Protein AF-A0A8S3FPM4-F1 (afdb_monomer_lite)

Structure (mmCIF, N/CA/C/O backbone):
data_AF-A0A8S3FPM4-F1
#
_entry.id   AF-A0A8S3FPM4-F1
#
loop_
_atom_site.group_PDB
_atom_site.id
_atom_site.type_symbol
_atom_site.label_atom_id
_atom_site.label_alt_id
_atom_site.label_comp_id
_atom_site.label_asym_id
_atom_site.label_entity_id
_atom_site.label_seq_id
_atom_site.pdbx_PDB_ins_code
_atom_site.Cartn_x
_atom_site.Cartn_y
_atom_site.Cartn_z
_atom_site.occupancy
_atom_site.B_iso_or_equiv
_atom_site.auth_seq_id
_atom_site.auth_comp_id
_atom_site.auth_asym_id
_atom_site.auth_atom_id
_atom_site.pdbx_PDB_model_num
ATOM 1 N N . LYS A 1 1 ? -61.025 -8.412 42.778 1.00 57.66 1 LYS A N 1
ATOM 2 C CA . LYS A 1 1 ? -61.168 -9.553 41.830 1.00 57.66 1 LYS A CA 1
ATOM 3 C C . LYS A 1 1 ? -60.176 -9.461 40.663 1.00 57.66 1 LYS A C 1
ATOM 5 O O . LYS A 1 1 ? -59.539 -10.454 40.343 1.00 57.66 1 LYS A O 1
ATOM 10 N N . GLU A 1 2 ? -59.966 -8.279 40.083 1.00 68.62 2 GLU A N 1
ATOM 11 C CA . GLU A 1 2 ? -59.077 -8.077 38.925 1.00 68.62 2 GLU A CA 1
ATOM 12 C C . GLU A 1 2 ? -57.577 -8.301 39.213 1.00 68.62 2 GLU A C 1
ATOM 14 O O . GLU A 1 2 ? -56.866 -8.918 38.422 1.00 68.62 2 GLU A O 1
ATOM 19 N N . SER A 1 3 ? -57.104 -7.902 40.397 1.00 67.44 3 SER A N 1
ATOM 20 C CA . SER A 1 3 ? -55.703 -8.055 40.825 1.00 67.44 3 SER A CA 1
ATOM 21 C C . SER A 1 3 ? -55.280 -9.519 40.998 1.00 67.44 3 SER A C 1
ATOM 23 O O . SER A 1 3 ? -54.134 -9.872 40.741 1.00 67.44 3 SER A O 1
ATOM 25 N N . VAL A 1 4 ? -56.211 -10.385 41.408 1.00 77.31 4 VAL A N 1
ATOM 26 C CA . VAL A 1 4 ? -55.983 -11.836 41.524 1.00 77.31 4 VAL A CA 1
ATOM 27 C C . VAL A 1 4 ? -55.869 -12.458 40.134 1.00 77.31 4 VAL A C 1
ATOM 29 O O . VAL A 1 4 ? -54.948 -13.225 39.879 1.00 77.31 4 VAL A O 1
ATOM 32 N N . ARG A 1 5 ? -56.738 -12.040 39.206 1.00 80.50 5 ARG A N 1
ATOM 33 C CA . ARG A 1 5 ? -56.730 -12.496 37.811 1.00 80.50 5 ARG A CA 1
ATOM 34 C C . ARG A 1 5 ? -55.429 -12.135 37.089 1.00 80.50 5 ARG A C 1
ATOM 36 O O . ARG A 1 5 ? -54.877 -12.968 36.383 1.00 80.50 5 ARG A O 1
ATOM 43 N N . ARG A 1 6 ? -54.901 -10.923 37.312 1.00 76.06 6 ARG A N 1
ATOM 44 C CA . ARG A 1 6 ? -53.590 -10.512 36.772 1.00 76.06 6 ARG A CA 1
ATOM 45 C C . ARG A 1 6 ? -52.441 -11.353 37.318 1.00 76.06 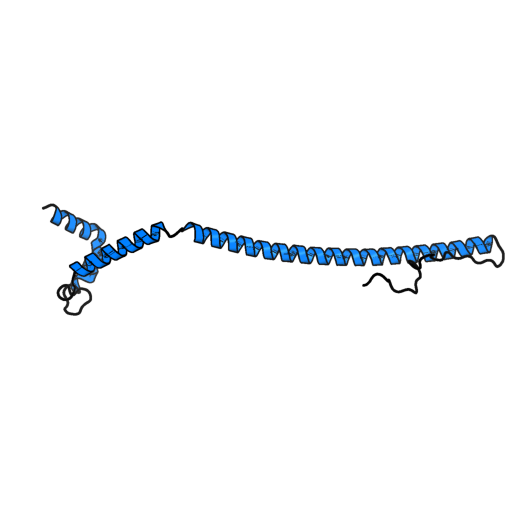6 ARG A C 1
ATOM 47 O O . ARG A 1 6 ? -51.576 -11.743 36.545 1.00 76.06 6 ARG A O 1
ATOM 54 N N . ARG A 1 7 ? -52.429 -11.641 38.623 1.00 78.00 7 ARG A N 1
ATOM 55 C CA . ARG A 1 7 ? -51.393 -12.496 39.225 1.00 78.00 7 ARG A CA 1
ATOM 56 C C . ARG A 1 7 ? -51.435 -13.913 38.656 1.00 78.00 7 ARG A C 1
ATOM 58 O O . ARG A 1 7 ? -50.390 -14.422 38.271 1.00 78.00 7 ARG A O 1
ATOM 65 N N . GLN A 1 8 ? -52.630 -14.486 38.515 1.00 77.12 8 GLN A N 1
ATOM 66 C CA . GLN A 1 8 ? -52.810 -15.813 37.926 1.00 77.12 8 GLN A CA 1
ATOM 67 C C . GLN A 1 8 ? -52.289 -15.877 36.483 1.00 77.12 8 GLN A C 1
ATOM 69 O O . GLN A 1 8 ? -51.552 -16.790 36.136 1.00 77.12 8 GLN A O 1
ATOM 74 N N . LEU A 1 9 ? -52.584 -14.855 35.674 1.00 80.25 9 LEU A N 1
ATOM 75 C CA . LEU A 1 9 ? -52.132 -14.778 34.283 1.00 80.25 9 LEU A CA 1
ATOM 76 C C . LEU A 1 9 ? -50.599 -14.698 34.151 1.00 80.25 9 LEU A C 1
ATOM 78 O O . LEU A 1 9 ? -50.023 -15.242 33.211 1.00 80.25 9 LEU A O 1
ATOM 82 N N . ILE A 1 10 ? -49.929 -13.999 35.072 1.00 76.31 10 ILE A N 1
ATOM 83 C CA . ILE A 1 10 ? -48.461 -13.885 35.077 1.00 76.31 10 ILE A CA 1
ATOM 84 C C . ILE A 1 10 ? -47.826 -15.237 35.414 1.00 76.31 10 ILE A C 1
ATOM 86 O O . ILE A 1 10 ? -46.853 -15.628 34.769 1.00 76.31 10 ILE A O 1
ATOM 90 N N . ILE A 1 11 ? -48.399 -15.956 36.381 1.00 79.00 11 ILE A N 1
ATOM 91 C CA . ILE A 1 11 ? -47.952 -17.299 36.760 1.00 79.00 11 ILE A CA 1
ATOM 92 C C . ILE A 1 11 ? -48.195 -18.283 35.606 1.00 79.00 11 ILE A C 1
ATOM 94 O O . ILE A 1 11 ? -47.298 -19.039 35.264 1.00 79.00 11 ILE A O 1
ATOM 98 N N . GLU A 1 12 ? -49.334 -18.226 34.916 1.00 76.81 12 GLU A N 1
ATOM 99 C CA . GLU A 1 12 ? -49.579 -19.086 33.746 1.00 76.81 12 GLU A CA 1
ATOM 100 C C . GLU A 1 12 ? -48.619 -18.808 32.579 1.00 76.81 12 GLU A C 1
ATOM 102 O O . GLU A 1 12 ? -48.167 -19.737 31.914 1.00 76.81 12 GLU A O 1
ATOM 107 N N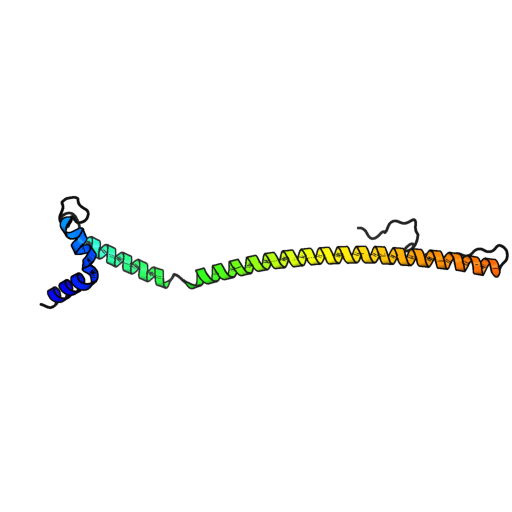 . LYS A 1 13 ? -48.273 -17.539 32.319 1.00 77.44 13 LYS A N 1
ATOM 108 C CA . LYS A 1 13 ? -47.390 -17.179 31.194 1.00 77.44 13 LYS A CA 1
ATOM 109 C C . LYS A 1 13 ? -45.903 -17.380 31.469 1.00 77.44 13 LYS A C 1
ATOM 111 O O . LYS A 1 13 ? -45.156 -17.703 30.548 1.00 77.44 13 LYS A O 1
ATOM 116 N N . HIS A 1 14 ? -45.457 -17.135 32.698 1.00 72.50 14 HIS A N 1
ATOM 117 C CA . HIS A 1 14 ? -44.033 -17.081 33.040 1.00 72.50 14 HIS A CA 1
ATOM 118 C C . HIS A 1 14 ? -43.657 -17.973 34.226 1.00 72.50 14 HIS A C 1
ATOM 120 O O . HIS A 1 14 ? -42.504 -17.959 34.631 1.00 72.50 14 HIS A O 1
ATOM 126 N N . GLY A 1 15 ? -44.581 -18.755 34.784 1.00 74.38 15 GLY A N 1
ATOM 127 C CA . GLY A 1 15 ? -44.389 -19.472 36.046 1.00 74.38 15 GLY A CA 1
ATOM 128 C C . GLY A 1 15 ? -43.682 -20.820 35.966 1.00 74.38 15 GLY A C 1
ATOM 129 O O . GLY A 1 15 ? -43.603 -21.483 36.989 1.00 74.38 15 GLY A O 1
ATOM 130 N N . ARG A 1 16 ? -43.133 -21.237 34.815 1.00 79.88 16 ARG A N 1
ATOM 131 C CA . ARG A 1 16 ? -42.363 -22.499 34.746 1.00 79.88 16 ARG A CA 1
ATOM 132 C C . ARG A 1 16 ? -41.218 -22.542 35.763 1.00 79.88 16 ARG A C 1
ATOM 134 O O . ARG A 1 16 ? -41.122 -23.497 36.517 1.00 79.88 16 ARG A O 1
ATOM 141 N N . TRP A 1 17 ? -40.435 -21.468 35.853 1.00 83.19 17 TRP A N 1
ATOM 142 C CA . TRP A 1 17 ? -39.362 -21.356 36.849 1.00 83.19 17 TRP A CA 1
ATOM 143 C C . TRP A 1 17 ? -39.899 -21.258 38.285 1.00 83.19 17 TRP A C 1
ATOM 145 O O . TRP A 1 17 ? -39.219 -21.645 39.227 1.00 83.19 17 TRP A O 1
ATOM 155 N N . ILE A 1 18 ? -41.124 -20.742 38.460 1.00 79.50 18 ILE A N 1
ATOM 156 C CA . ILE A 1 18 ? -41.759 -20.648 39.776 1.00 79.50 18 ILE A CA 1
ATOM 157 C C . ILE A 1 18 ? -42.030 -22.054 40.292 1.00 79.50 18 ILE A C 1
ATOM 159 O O . ILE A 1 18 ? -41.737 -22.305 41.447 1.00 79.50 18 ILE A O 1
ATOM 163 N N . GLU A 1 19 ? -42.533 -22.966 39.457 1.00 78.69 19 GLU A N 1
ATOM 164 C CA . GLU A 1 19 ? -42.776 -24.357 39.863 1.00 78.69 19 GLU A CA 1
ATOM 165 C C . GLU A 1 19 ? -41.465 -25.108 40.158 1.00 78.69 19 GLU A C 1
ATOM 167 O O . GLU A 1 19 ? -41.406 -25.881 41.105 1.00 78.69 19 GLU A O 1
ATOM 172 N N . GLU A 1 20 ? -40.398 -24.829 39.401 1.00 82.06 20 GLU A N 1
ATOM 173 C CA . GLU A 1 20 ? -39.067 -25.431 39.591 1.00 82.06 20 GLU A CA 1
ATOM 174 C C . GLU A 1 20 ? -38.351 -24.954 40.868 1.00 82.06 20 GLU A C 1
ATOM 176 O O . GLU A 1 20 ? -37.524 -25.677 41.425 1.00 82.06 20 GLU A O 1
ATOM 181 N N . GLU A 1 21 ? -38.638 -23.737 41.338 1.00 81.38 21 GLU A N 1
ATOM 182 C CA . GLU A 1 21 ? -37.916 -23.114 42.456 1.00 81.38 21 GLU A CA 1
ATOM 183 C C . GLU A 1 21 ? -38.777 -22.829 43.689 1.00 81.38 21 GLU A C 1
ATOM 185 O O . GLU A 1 21 ? -38.253 -22.371 44.707 1.00 81.38 21 GLU A O 1
ATOM 190 N N . LYS A 1 22 ? -40.078 -23.137 43.634 1.00 79.81 22 LYS A N 1
ATOM 191 C CA . LYS A 1 22 ? -41.049 -22.903 44.713 1.00 79.81 22 LYS A CA 1
ATOM 192 C C . LYS A 1 22 ? -40.600 -23.471 46.052 1.00 79.81 22 LYS A C 1
ATOM 194 O O . LYS A 1 22 ? -40.829 -22.849 47.086 1.00 79.81 22 LYS A O 1
ATOM 199 N N . ASP A 1 23 ? -39.934 -24.620 46.027 1.00 81.19 23 ASP A N 1
ATOM 200 C CA . ASP A 1 23 ? -39.453 -25.313 47.223 1.00 81.19 23 ASP A CA 1
ATOM 201 C C . ASP A 1 23 ? -38.374 -24.518 47.982 1.00 81.19 23 ASP A C 1
ATOM 203 O O . ASP A 1 23 ? -38.124 -24.772 49.157 1.00 81.19 23 ASP A O 1
ATOM 207 N N . LYS A 1 24 ? -37.753 -23.522 47.335 1.00 79.44 24 LYS A N 1
ATOM 208 C CA . LYS A 1 24 ? -36.714 -22.653 47.911 1.00 79.44 24 LYS A CA 1
ATOM 209 C C . LYS A 1 24 ? -37.272 -21.333 48.461 1.00 79.44 24 LYS A C 1
ATOM 211 O O . LYS A 1 24 ? -36.509 -20.493 48.942 1.00 79.44 24 LYS A O 1
ATOM 216 N N . PHE A 1 25 ? -38.580 -21.094 48.340 1.00 82.69 25 PHE A N 1
ATOM 217 C CA . PHE A 1 25 ? -39.209 -19.832 48.732 1.00 82.69 25 PHE A CA 1
ATOM 218 C C . PHE A 1 25 ? -39.362 -19.731 50.252 1.00 82.69 25 PHE A C 1
ATOM 220 O O . PHE A 1 25 ? -39.826 -20.660 50.906 1.00 82.69 25 PHE A O 1
ATOM 227 N N . GLY A 1 26 ? -38.999 -18.580 50.827 1.00 77.19 26 GLY A N 1
ATOM 228 C CA . GLY A 1 26 ? -39.141 -18.327 52.264 1.00 77.19 26 GLY A CA 1
ATOM 229 C C . GLY A 1 26 ? -38.125 -19.051 53.155 1.00 77.19 26 GLY A C 1
ATOM 230 O O . GLY A 1 26 ? -38.258 -19.006 54.377 1.00 77.19 26 GLY A O 1
ATOM 231 N N . THR A 1 27 ? -37.106 -19.702 52.584 1.00 79.38 27 THR A N 1
ATOM 232 C CA . THR A 1 27 ? -35.985 -20.248 53.361 1.00 79.38 27 THR A CA 1
ATOM 233 C C . THR A 1 27 ? -35.164 -19.099 53.955 1.00 79.38 27 THR A C 1
ATOM 235 O O . THR A 1 27 ? -34.610 -18.297 53.208 1.00 79.38 27 THR A O 1
ATOM 238 N N . SER A 1 28 ? -35.079 -19.022 55.289 1.00 74.06 28 SER A N 1
ATOM 239 C CA . SER A 1 28 ? -34.317 -17.988 56.013 1.00 74.06 28 SER A CA 1
ATOM 240 C C . SER A 1 28 ? -32.843 -17.984 55.590 1.00 74.06 28 SER A C 1
ATOM 242 O O . SER A 1 28 ? -32.199 -19.034 55.591 1.00 74.06 28 SER A O 1
ATOM 244 N N . GLY A 1 29 ? -32.321 -16.823 55.180 1.00 73.81 29 GLY A N 1
ATOM 245 C CA . GLY A 1 29 ? -30.966 -16.688 54.623 1.00 73.81 29 GLY A CA 1
ATOM 246 C C . GLY A 1 29 ? -30.775 -17.262 53.207 1.00 73.81 29 GLY A C 1
ATOM 247 O O . GLY A 1 29 ? -29.656 -17.261 52.695 1.00 73.81 29 GLY A O 1
ATOM 248 N N . GLY A 1 30 ? -31.842 -17.753 52.568 1.00 76.00 30 GLY A N 1
ATOM 249 C CA . GLY A 1 30 ? -31.852 -18.215 51.181 1.00 76.00 30 GLY A CA 1
ATOM 250 C C . GLY A 1 30 ? -32.080 -17.084 50.170 1.00 76.00 30 GLY A C 1
ATOM 251 O O . GLY A 1 30 ? -32.402 -15.952 50.520 1.00 76.00 30 GLY A O 1
ATOM 252 N N . GLN A 1 31 ? -31.957 -17.397 48.877 1.00 74.38 31 GLN A N 1
ATOM 253 C CA . GLN A 1 31 ? -32.114 -16.416 47.785 1.00 74.38 31 GLN A CA 1
ATOM 254 C C . GLN A 1 31 ? -33.530 -15.817 47.680 1.00 74.38 31 GLN A C 1
ATOM 256 O O . GLN A 1 31 ? -33.707 -14.750 47.097 1.00 74.38 31 GLN A O 1
ATOM 261 N N . TYR A 1 32 ? -34.520 -16.490 48.270 1.00 77.00 32 TYR A N 1
ATOM 262 C CA . TYR A 1 32 ? -35.927 -16.093 48.300 1.00 77.00 32 TYR A CA 1
ATOM 263 C C . TYR A 1 32 ? -36.419 -15.848 49.734 1.00 77.00 32 TYR A C 1
ATOM 265 O O . TYR A 1 32 ? -37.573 -16.130 50.067 1.00 77.00 32 TYR A O 1
ATOM 273 N N . ASP A 1 33 ? -35.538 -15.352 50.603 1.00 81.62 33 ASP A N 1
ATOM 274 C CA . ASP A 1 33 ? -35.897 -14.917 51.949 1.00 81.62 33 ASP A CA 1
ATOM 275 C C . ASP A 1 33 ? -36.630 -13.567 51.907 1.00 81.62 33 ASP A C 1
ATOM 277 O O . ASP A 1 33 ? -36.050 -12.482 52.001 1.00 81.62 33 ASP A O 1
ATOM 281 N N . PHE A 1 34 ? -37.951 -13.637 51.758 1.00 76.75 34 PHE A N 1
ATOM 282 C CA . PHE A 1 34 ? -38.808 -12.456 51.690 1.00 76.75 34 PHE A CA 1
ATOM 283 C C . PHE A 1 34 ? -38.891 -11.671 53.009 1.00 76.75 34 PHE A C 1
ATOM 285 O O . PHE A 1 34 ? -39.377 -10.541 52.992 1.00 76.75 34 PHE A O 1
ATOM 292 N N . ALA A 1 35 ? -38.449 -12.243 54.137 1.00 75.56 35 ALA A N 1
ATOM 293 C CA . ALA A 1 35 ? -38.466 -11.570 55.434 1.00 75.56 35 ALA A CA 1
ATOM 294 C C . ALA A 1 35 ? -37.253 -10.646 55.618 1.00 75.56 35 ALA A C 1
ATOM 296 O O . ALA A 1 35 ? -37.382 -9.577 56.216 1.00 75.56 35 ALA A O 1
ATOM 297 N N . SER A 1 36 ? -36.092 -11.023 55.074 1.00 76.44 36 SER A N 1
ATOM 298 C CA . SER A 1 36 ? -34.888 -10.181 55.069 1.00 76.44 36 SER A CA 1
ATOM 299 C C . SER A 1 36 ? -34.793 -9.263 53.840 1.00 76.44 36 SER A C 1
ATOM 301 O O . SER A 1 36 ? -34.115 -8.232 53.884 1.00 76.44 36 SER A O 1
ATOM 303 N N . MET A 1 37 ? -35.513 -9.573 52.755 1.00 72.75 37 MET A N 1
ATOM 304 C CA . MET A 1 37 ? -35.582 -8.732 51.557 1.00 72.75 37 MET A CA 1
ATOM 305 C C . MET A 1 37 ? -36.549 -7.552 51.699 1.00 72.75 37 MET A C 1
ATOM 307 O O . MET A 1 37 ? -37.763 -7.699 51.833 1.00 72.75 37 MET A O 1
ATOM 311 N N . ASN A 1 38 ? -36.027 -6.337 51.519 1.00 81.31 38 ASN A N 1
ATOM 312 C CA . ASN A 1 38 ? -36.860 -5.148 51.377 1.00 81.31 38 ASN A CA 1
ATOM 313 C C . ASN A 1 38 ? -37.390 -5.029 49.938 1.00 81.31 38 ASN A C 1
ATOM 315 O O . ASN A 1 38 ? -36.789 -4.372 49.083 1.00 81.31 38 ASN A O 1
ATOM 319 N N . ILE A 1 39 ? -38.544 -5.649 49.686 1.00 80.50 39 ILE A N 1
ATOM 320 C CA . ILE A 1 39 ? -39.210 -5.663 48.374 1.00 80.50 39 ILE A CA 1
ATOM 321 C C . ILE A 1 39 ? -39.478 -4.239 47.858 1.00 80.50 39 ILE A C 1
ATOM 323 O O . ILE A 1 39 ? -39.328 -3.984 46.665 1.00 80.50 39 ILE A O 1
ATOM 327 N N . ALA A 1 40 ? -39.823 -3.288 48.734 1.00 84.56 40 ALA A N 1
ATOM 328 C CA . ALA A 1 40 ? -40.083 -1.903 48.337 1.00 84.56 40 ALA A CA 1
ATOM 329 C C . ALA A 1 40 ? -38.815 -1.201 47.824 1.00 84.56 40 ALA A C 1
ATOM 331 O O . ALA A 1 40 ? -38.860 -0.496 46.814 1.00 84.56 40 ALA A O 1
ATOM 332 N N . LYS A 1 41 ? -37.670 -1.437 48.477 1.00 86.69 41 LYS A N 1
ATOM 333 C CA . LYS A 1 41 ? -36.366 -0.952 48.015 1.00 86.69 41 LYS A CA 1
ATOM 334 C C . LYS A 1 41 ? -35.977 -1.607 46.690 1.00 86.69 41 LYS A C 1
ATOM 336 O O . LYS A 1 41 ? -35.646 -0.893 45.757 1.00 86.69 41 LYS A O 1
ATOM 341 N N . MET A 1 42 ? -36.116 -2.927 46.562 1.00 84.50 42 MET A N 1
ATOM 342 C CA . MET A 1 42 ? -35.801 -3.638 45.314 1.00 84.50 42 MET A CA 1
ATOM 343 C C . MET A 1 42 ? -36.670 -3.181 44.137 1.00 84.50 42 MET A C 1
ATOM 345 O O . MET A 1 42 ? -36.180 -3.047 43.020 1.00 84.50 42 MET A O 1
ATOM 349 N N . GLN A 1 43 ? -37.956 -2.905 44.371 1.00 86.38 43 GLN A N 1
ATOM 350 C CA . GLN A 1 43 ? -38.846 -2.351 43.347 1.00 86.38 43 GLN A CA 1
ATOM 351 C C . GLN A 1 43 ? -38.439 -0.936 42.934 1.00 86.38 43 GLN A C 1
ATOM 353 O O . GLN A 1 43 ? -38.520 -0.603 41.750 1.00 86.38 43 GLN A O 1
ATOM 358 N N . LYS A 1 44 ? -38.002 -0.112 43.892 1.00 91.81 44 LYS A N 1
ATOM 359 C CA . LYS A 1 44 ? -37.473 1.223 43.611 1.00 91.81 44 LYS A CA 1
ATOM 360 C C . LYS A 1 44 ? -36.172 1.140 42.812 1.00 91.81 44 LYS A C 1
ATOM 362 O O . LYS A 1 44 ? -36.094 1.757 41.759 1.00 91.81 44 LYS A O 1
ATOM 367 N N . ASP A 1 45 ? -35.224 0.317 43.246 1.00 88.88 45 ASP A N 1
ATOM 368 C CA . ASP A 1 45 ? -33.935 0.126 42.575 1.00 88.88 45 ASP A CA 1
ATOM 369 C C . ASP A 1 45 ? -34.139 -0.400 41.141 1.00 88.88 45 ASP A C 1
ATOM 371 O O . ASP A 1 45 ? -33.589 0.149 40.189 1.00 88.88 45 ASP A O 1
ATOM 375 N N . ALA A 1 46 ? -35.036 -1.375 40.946 1.00 90.50 46 ALA A N 1
ATOM 376 C CA . ALA A 1 46 ? -35.386 -1.884 39.618 1.00 90.50 46 ALA A CA 1
ATOM 377 C C . ALA A 1 46 ? -36.032 -0.818 38.715 1.00 90.50 46 ALA A C 1
ATOM 379 O O . ALA A 1 46 ? -35.820 -0.815 37.499 1.00 90.50 46 ALA A O 1
ATOM 380 N N . LYS A 1 47 ? -36.835 0.086 39.288 1.00 92.69 47 LYS A N 1
ATOM 381 C CA . LYS A 1 47 ? -37.426 1.208 38.553 1.00 92.69 47 LYS A CA 1
ATOM 382 C C . LYS A 1 47 ? -36.354 2.227 38.164 1.00 92.69 47 LYS A C 1
ATOM 384 O O . LYS A 1 47 ? -36.283 2.593 36.992 1.00 92.69 47 LYS A O 1
ATOM 389 N N . ASP A 1 48 ? -35.509 2.623 39.110 1.00 93.69 48 ASP A N 1
ATOM 390 C CA . ASP A 1 48 ? -34.428 3.587 38.905 1.00 93.69 48 ASP A CA 1
ATOM 391 C C . ASP A 1 48 ? -33.427 3.067 37.857 1.00 93.69 48 ASP A C 1
ATOM 393 O O . ASP A 1 48 ? -33.014 3.801 36.957 1.00 93.69 48 ASP A O 1
ATOM 397 N N . ASP A 1 49 ? -33.085 1.778 37.896 1.00 91.88 49 ASP A N 1
ATOM 398 C CA . ASP A 1 49 ? -32.193 1.162 36.913 1.00 91.88 49 ASP A CA 1
ATOM 399 C C . ASP A 1 49 ? -32.838 1.056 35.526 1.00 91.88 49 ASP A C 1
ATOM 401 O O . ASP A 1 49 ? -32.185 1.321 34.513 1.00 91.88 49 ASP A O 1
ATOM 405 N N . LYS A 1 50 ? -34.145 0.781 35.448 1.00 91.44 50 LYS A N 1
ATOM 406 C CA . LYS A 1 50 ? -34.886 0.820 34.179 1.00 91.44 50 LYS A CA 1
ATOM 407 C C . LYS A 1 50 ? -34.939 2.234 33.587 1.00 91.44 50 LYS A C 1
ATOM 409 O O . LYS A 1 50 ? -34.820 2.400 32.368 1.00 91.44 50 LYS A O 1
ATOM 414 N N . GLU A 1 51 ? -35.081 3.257 34.424 1.00 91.94 51 GLU A N 1
ATOM 415 C CA . GLU A 1 51 ? -35.020 4.664 34.012 1.00 91.94 51 GLU A CA 1
ATOM 416 C C . GLU A 1 51 ? -33.615 5.056 33.523 1.00 91.94 51 GLU A C 1
ATOM 418 O O . GLU A 1 51 ? -33.482 5.714 32.488 1.00 91.94 51 GLU A O 1
ATOM 423 N N . LYS A 1 52 ? -32.548 4.583 34.182 1.00 89.50 52 LYS A N 1
ATOM 424 C CA . LYS A 1 52 ? -31.166 4.780 33.708 1.00 89.50 52 LYS A CA 1
ATOM 425 C C . LYS A 1 52 ? -30.933 4.120 32.352 1.00 89.50 52 LYS A C 1
ATOM 427 O O . LYS A 1 52 ? -30.400 4.769 31.453 1.00 89.50 52 LYS A O 1
ATOM 432 N N . VAL A 1 53 ? -31.348 2.864 32.177 1.00 86.88 53 VAL A N 1
ATOM 433 C CA . VAL A 1 53 ? -31.186 2.130 30.909 1.00 86.88 53 VAL A CA 1
ATOM 434 C C . VAL A 1 53 ? -31.934 2.828 29.777 1.00 86.88 53 VAL A C 1
ATOM 436 O O . VAL A 1 53 ? -31.360 3.052 28.715 1.00 86.88 53 VAL A O 1
ATOM 439 N N . THR A 1 54 ? -33.183 3.240 29.998 1.00 85.94 54 THR A N 1
ATOM 440 C CA . THR A 1 54 ? -33.961 3.965 28.978 1.00 85.94 54 THR A CA 1
ATOM 441 C C . THR A 1 54 ? -33.373 5.337 28.656 1.00 85.94 54 THR A C 1
ATOM 443 O O . THR A 1 54 ? -33.387 5.745 27.496 1.00 85.94 54 THR A O 1
ATOM 446 N N . LYS A 1 55 ? -32.812 6.049 29.642 1.00 87.00 55 LYS A N 1
ATOM 447 C CA . LYS A 1 55 ? -32.108 7.316 29.408 1.00 87.00 55 LYS A CA 1
ATOM 448 C C . LYS A 1 55 ? -30.827 7.111 28.597 1.00 87.00 55 LYS A C 1
ATOM 450 O O . LYS A 1 55 ? -30.621 7.827 27.626 1.00 87.00 55 LYS A O 1
ATOM 455 N N . MET A 1 56 ? -29.999 6.129 28.952 1.00 80.44 56 MET A N 1
ATOM 456 C CA . MET A 1 56 ? -28.757 5.827 28.228 1.00 80.44 56 MET A CA 1
ATOM 457 C C . MET A 1 5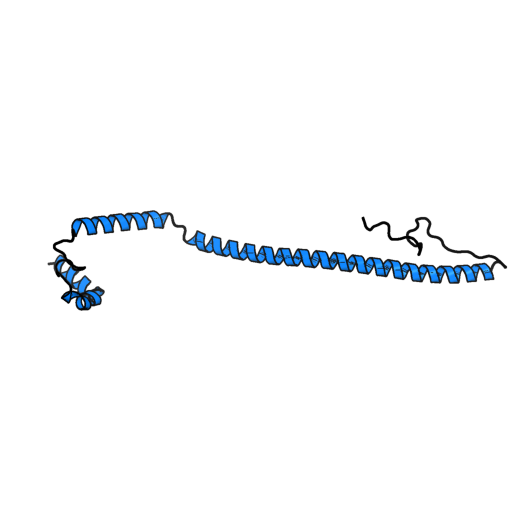6 ? -29.030 5.308 26.818 1.00 80.44 56 MET A C 1
ATOM 459 O O . MET A 1 56 ? -28.385 5.755 25.880 1.00 80.44 56 MET A O 1
ATOM 463 N N . SER A 1 57 ? -30.030 4.443 26.642 1.00 77.06 57 SER A N 1
ATOM 464 C CA . SER A 1 57 ? -30.423 3.904 25.334 1.00 77.06 57 SER A CA 1
ATOM 465 C C . SER A 1 57 ? -30.792 5.002 24.328 1.00 77.06 57 SER A C 1
ATOM 467 O O . SER A 1 57 ? -30.452 4.881 23.159 1.00 77.06 57 SER A O 1
ATOM 469 N N . LYS A 1 58 ? -31.374 6.127 24.772 1.00 77.19 58 LYS A N 1
ATOM 470 C CA . LYS A 1 58 ? -31.639 7.294 23.902 1.00 77.19 58 LYS A CA 1
ATOM 471 C C . LYS A 1 58 ? -30.373 7.976 23.372 1.00 77.19 58 LYS A C 1
ATOM 473 O O . LYS A 1 58 ? -30.452 8.707 22.390 1.00 77.19 58 LYS A O 1
ATOM 478 N N . HIS A 1 59 ? -29.240 7.783 24.041 1.00 72.19 59 HIS A N 1
ATOM 479 C CA . HIS A 1 59 ? -27.948 8.378 23.693 1.00 72.19 59 HIS A CA 1
ATOM 480 C C . HIS A 1 59 ? -26.965 7.365 23.092 1.00 72.19 59 HIS A C 1
ATOM 482 O O . HIS A 1 59 ? -25.908 7.761 22.605 1.00 72.19 59 HIS A O 1
ATOM 488 N N . VAL A 1 60 ? -27.295 6.072 23.118 1.00 72.69 60 VAL A N 1
ATOM 489 C CA . VAL A 1 60 ? -26.513 5.031 22.454 1.00 72.69 60 VAL A CA 1
ATOM 490 C C . VAL A 1 60 ? -26.931 5.000 20.990 1.00 72.69 60 VAL A C 1
ATOM 492 O O . VAL A 1 60 ? -28.001 4.513 20.638 1.00 72.69 60 VAL A O 1
ATOM 495 N N . ASP A 1 61 ? -26.073 5.535 20.126 1.00 71.12 61 ASP A N 1
ATOM 496 C CA . ASP A 1 61 ? -26.226 5.368 18.687 1.00 71.12 61 ASP A CA 1
ATOM 497 C C . ASP A 1 61 ? -25.735 3.971 18.290 1.00 71.12 61 ASP A C 1
ATOM 499 O O . ASP A 1 61 ? -24.547 3.738 18.060 1.00 71.12 61 ASP A O 1
ATOM 503 N N . GLU A 1 62 ? -26.659 3.017 18.213 1.00 72.62 62 GLU A N 1
ATOM 504 C CA . GLU A 1 62 ? -26.372 1.650 17.768 1.00 72.62 62 GLU A CA 1
ATOM 505 C C . GLU A 1 62 ? -25.736 1.617 16.364 1.00 72.62 62 GLU A C 1
ATOM 507 O O . GLU A 1 62 ? -24.952 0.717 16.052 1.00 72.62 62 GLU A O 1
ATOM 512 N N . ARG A 1 63 ? -25.986 2.638 15.526 1.00 78.69 63 ARG A N 1
ATOM 513 C CA . ARG A 1 63 ? -25.399 2.746 14.182 1.00 78.69 63 ARG A CA 1
ATOM 514 C C . ARG A 1 63 ? -23.935 3.165 14.222 1.00 78.69 63 ARG A C 1
ATOM 516 O O . ARG A 1 63 ? -23.207 2.859 13.277 1.00 78.69 63 ARG A O 1
ATOM 523 N N . ALA A 1 64 ? -23.478 3.809 15.296 1.00 82.19 64 ALA A N 1
ATOM 524 C CA . ALA A 1 64 ? -22.085 4.221 15.444 1.00 82.19 64 ALA A CA 1
ATOM 525 C C . ALA A 1 64 ? -21.140 3.013 15.484 1.00 82.19 64 ALA A C 1
ATOM 527 O O . ALA A 1 64 ? -20.060 3.060 14.894 1.00 82.19 64 ALA A O 1
ATOM 528 N N . MET A 1 65 ? -21.564 1.902 16.096 1.00 82.25 65 MET A N 1
ATOM 529 C CA . MET A 1 65 ? -20.778 0.664 16.125 1.00 82.25 65 MET A CA 1
ATOM 530 C C . MET A 1 65 ? -20.660 0.032 14.734 1.00 82.25 65 MET A C 1
ATOM 532 O O . MET A 1 65 ? -19.562 -0.339 14.314 1.00 82.25 65 MET A O 1
ATOM 536 N N . THR A 1 66 ? -21.760 -0.029 13.979 1.00 88.06 66 THR A N 1
ATOM 537 C CA . THR A 1 66 ? -21.744 -0.518 12.592 1.00 88.06 66 THR A CA 1
ATOM 538 C C . THR A 1 66 ? -20.908 0.385 11.687 1.00 88.06 66 THR A C 1
ATOM 540 O O . THR A 1 66 ? -20.100 -0.105 10.899 1.00 88.06 66 THR A O 1
ATOM 543 N N . LEU A 1 67 ? -21.054 1.706 11.819 1.00 90.25 67 LEU A N 1
ATOM 544 C CA . LEU A 1 67 ? -20.283 2.680 11.053 1.00 90.25 67 LEU A CA 1
ATOM 545 C C . LEU A 1 67 ? -18.786 2.579 11.368 1.00 90.25 67 LEU A C 1
ATOM 547 O O . LEU A 1 67 ? -17.965 2.629 10.454 1.00 90.25 67 LEU A O 1
ATOM 551 N N . LEU A 1 68 ? -18.419 2.395 12.638 1.00 91.75 68 LEU A N 1
ATOM 552 C CA . LEU A 1 68 ? -17.031 2.202 13.050 1.00 91.75 68 LEU A CA 1
ATOM 553 C C . LEU A 1 68 ? -16.425 0.959 12.392 1.00 91.75 68 LEU A C 1
ATOM 555 O O . LEU A 1 68 ? -15.317 1.030 11.857 1.00 91.75 68 LEU A O 1
ATOM 559 N N . GLU A 1 69 ? -17.152 -0.158 12.385 1.00 92.19 69 GLU A N 1
ATOM 560 C CA . GLU A 1 69 ? -16.676 -1.390 11.755 1.00 92.19 69 GLU A CA 1
ATOM 561 C C . GLU A 1 69 ? -16.530 -1.229 10.235 1.00 92.19 69 GLU A C 1
ATOM 563 O O . GLU A 1 69 ? -15.499 -1.586 9.662 1.00 92.19 69 GLU A O 1
ATOM 568 N N . GLN A 1 70 ? -17.493 -0.571 9.582 1.00 94.31 70 GLN A N 1
ATOM 569 C CA . GLN A 1 70 ? -17.398 -0.230 8.160 1.00 94.31 70 GLN A CA 1
ATOM 570 C C . GLN A 1 70 ? -16.179 0.652 7.858 1.00 94.31 70 GLN A C 1
ATOM 572 O O . GLN A 1 70 ? -15.437 0.385 6.910 1.00 94.31 70 GLN A O 1
ATOM 577 N N . LYS A 1 71 ? -15.924 1.687 8.668 1.00 95.19 71 LYS A N 1
ATOM 578 C CA . LYS A 1 71 ? -14.764 2.573 8.491 1.00 95.19 71 LYS A CA 1
ATOM 579 C C . LYS A 1 71 ? -13.447 1.835 8.715 1.00 95.19 71 LYS A C 1
ATOM 581 O O . LYS A 1 71 ? -12.511 2.037 7.942 1.00 95.19 71 LYS A O 1
ATOM 586 N N . ARG A 1 72 ? -13.375 0.934 9.698 1.00 94.75 72 ARG A N 1
ATOM 587 C CA . ARG A 1 72 ? -12.210 0.060 9.913 1.00 94.75 72 ARG A CA 1
ATOM 588 C C . ARG A 1 72 ? -11.960 -0.850 8.713 1.00 94.75 72 ARG A C 1
ATOM 590 O O . ARG A 1 72 ? -10.815 -0.966 8.273 1.00 94.75 72 ARG A O 1
ATOM 597 N N . ALA A 1 73 ? -13.006 -1.456 8.155 1.00 96.38 73 ALA A N 1
ATOM 598 C CA . ALA A 1 73 ? -12.899 -2.292 6.962 1.00 96.38 73 ALA A CA 1
ATOM 599 C C . ALA A 1 73 ? -12.407 -1.487 5.747 1.00 96.38 73 ALA A C 1
ATOM 601 O O . ALA A 1 73 ? -11.450 -1.895 5.086 1.00 96.38 73 ALA A O 1
ATOM 602 N N . MET A 1 74 ? -12.990 -0.308 5.498 1.00 95.81 74 MET A N 1
ATOM 603 C CA . MET A 1 74 ? -12.552 0.600 4.429 1.00 95.81 74 MET A CA 1
ATOM 604 C C . MET A 1 74 ? -11.095 1.036 4.607 1.00 95.81 74 MET A C 1
ATOM 606 O O . MET A 1 74 ? -10.337 1.044 3.640 1.00 95.81 74 MET A O 1
ATOM 610 N N . TYR A 1 75 ? -10.674 1.346 5.834 1.00 97.25 75 TYR A N 1
ATOM 611 C CA . TYR A 1 75 ? -9.292 1.715 6.129 1.00 97.25 75 TYR A CA 1
ATOM 612 C C . TYR A 1 75 ? -8.315 0.570 5.832 1.00 97.25 75 TYR A C 1
ATOM 614 O O . TYR A 1 75 ? -7.306 0.776 5.159 1.00 97.25 75 TYR A O 1
ATOM 622 N N . LYS A 1 76 ? -8.636 -0.664 6.247 1.00 97.56 76 LYS A N 1
ATOM 623 C CA . LYS A 1 76 ? -7.821 -1.845 5.914 1.00 97.56 76 LYS A CA 1
ATOM 624 C C . LYS A 1 76 ? -7.709 -2.041 4.402 1.00 97.56 76 LYS A C 1
ATOM 626 O O . LYS A 1 76 ? -6.606 -2.232 3.896 1.00 97.56 76 LYS A O 1
ATOM 631 N N . GLN A 1 77 ? -8.824 -1.935 3.676 1.00 97.12 77 GLN A N 1
ATOM 632 C CA . GLN A 1 77 ? -8.819 -2.012 2.213 1.00 97.12 77 GLN A CA 1
ATOM 633 C C . GLN A 1 77 ? -7.956 -0.911 1.586 1.00 97.12 77 GLN A C 1
ATOM 635 O O . GLN A 1 77 ? -7.220 -1.176 0.634 1.00 97.12 77 GLN A O 1
ATOM 640 N N . LEU A 1 78 ? -8.020 0.312 2.119 1.00 97.94 78 LEU A N 1
ATOM 641 C CA . LEU A 1 78 ? -7.220 1.436 1.645 1.00 97.94 78 LEU A CA 1
ATOM 642 C C . LEU A 1 78 ? -5.722 1.174 1.830 1.00 97.94 78 LEU A C 1
ATOM 644 O O . LEU A 1 78 ? -4.961 1.377 0.889 1.00 97.94 78 LEU A O 1
ATOM 648 N N . LEU A 1 79 ? -5.307 0.643 2.983 1.00 97.81 79 LEU A N 1
ATOM 649 C CA . LEU A 1 79 ? -3.914 0.254 3.222 1.00 97.81 79 LEU A CA 1
ATOM 650 C C . LEU A 1 79 ? -3.440 -0.823 2.239 1.00 97.81 79 LEU A C 1
ATOM 652 O O . LEU A 1 79 ? -2.326 -0.748 1.721 1.00 97.81 79 LEU A O 1
ATOM 656 N N . THR A 1 80 ? -4.276 -1.820 1.939 1.00 97.81 80 THR A N 1
ATOM 657 C CA . THR A 1 80 ? -3.941 -2.844 0.938 1.00 97.81 80 THR A CA 1
ATOM 658 C C . THR A 1 80 ? -3.786 -2.235 -0.455 1.00 97.81 80 THR A C 1
ATOM 660 O O . THR A 1 80 ? -2.817 -2.541 -1.152 1.00 97.81 80 THR A O 1
ATOM 663 N N . LYS A 1 81 ? -4.696 -1.335 -0.854 1.00 97.88 81 LYS A N 1
ATOM 664 C CA . LYS A 1 81 ? -4.610 -0.614 -2.133 1.00 97.88 81 LYS A CA 1
ATOM 665 C C . LYS A 1 81 ? -3.353 0.251 -2.203 1.00 97.88 81 LYS A C 1
ATOM 667 O O . LYS A 1 81 ? -2.644 0.186 -3.200 1.00 97.88 81 LYS A O 1
ATOM 672 N N . GLN A 1 82 ? -3.033 0.988 -1.140 1.00 97.94 82 GLN A N 1
ATOM 673 C CA . GLN A 1 82 ? -1.824 1.809 -1.057 1.00 97.94 82 GLN A CA 1
ATOM 674 C C . GLN A 1 82 ? -0.560 0.963 -1.247 1.00 97.94 82 GLN A C 1
ATOM 676 O O . GLN A 1 82 ? 0.290 1.307 -2.065 1.00 97.94 82 GLN A O 1
ATOM 681 N N . LYS A 1 83 ? -0.457 -0.182 -0.557 1.00 98.12 83 LYS A N 1
ATOM 682 C CA . LYS A 1 83 ? 0.670 -1.115 -0.723 1.00 98.12 83 LYS A CA 1
ATOM 683 C C . LYS A 1 83 ? 0.805 -1.603 -2.164 1.00 98.12 83 LYS A C 1
ATOM 685 O O . LYS A 1 83 ? 1.918 -1.659 -2.681 1.00 98.12 83 LYS A O 1
ATOM 690 N N . LYS A 1 84 ? -0.314 -1.937 -2.817 1.00 98.00 84 LYS A N 1
ATOM 691 C CA . LYS A 1 84 ? -0.314 -2.358 -4.222 1.00 98.00 84 LYS A CA 1
ATOM 692 C C . LYS A 1 84 ? 0.185 -1.239 -5.138 1.00 98.00 84 LYS A C 1
ATOM 694 O O . LYS A 1 84 ? 1.094 -1.476 -5.918 1.00 98.00 84 LYS A O 1
ATOM 699 N N . VAL A 1 85 ? -0.335 -0.022 -4.982 1.00 98.25 85 VAL A N 1
ATOM 700 C CA . VAL A 1 85 ? 0.077 1.139 -5.790 1.00 98.25 85 VAL A CA 1
ATOM 701 C C . VAL A 1 85 ? 1.570 1.432 -5.632 1.00 98.25 85 VAL A C 1
ATOM 703 O O . VAL A 1 85 ? 2.253 1.649 -6.627 1.00 98.25 85 VAL A O 1
ATOM 706 N N . LEU A 1 86 ? 2.101 1.391 -4.407 1.00 98.00 86 LEU A N 1
ATOM 707 C CA . LEU A 1 86 ? 3.534 1.596 -4.169 1.00 98.00 86 LEU A CA 1
ATOM 708 C C . LEU A 1 86 ? 4.391 0.506 -4.825 1.00 98.00 86 LEU A C 1
ATOM 710 O O . LEU A 1 86 ? 5.427 0.808 -5.413 1.00 98.00 86 LEU A O 1
ATOM 714 N N . LYS A 1 87 ? 3.944 -0.753 -4.764 1.00 98.12 87 LYS A N 1
ATOM 715 C CA . LYS A 1 8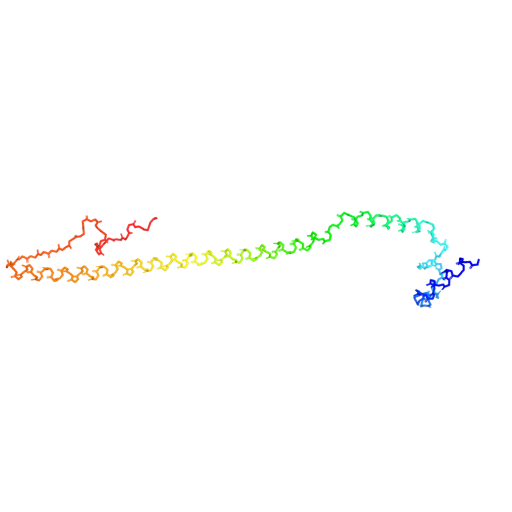7 ? 4.620 -1.870 -5.433 1.00 98.12 87 LYS A CA 1
ATOM 716 C C . LYS A 1 87 ? 4.596 -1.716 -6.955 1.00 98.12 87 LYS A C 1
ATOM 718 O O . LYS A 1 87 ? 5.621 -1.918 -7.601 1.00 98.12 87 LYS A O 1
ATOM 723 N N . ASP A 1 88 ? 3.448 -1.352 -7.516 1.00 97.88 88 ASP A N 1
ATOM 724 C CA . ASP A 1 88 ? 3.280 -1.164 -8.956 1.00 97.88 88 ASP A CA 1
ATOM 725 C C . ASP A 1 88 ? 4.141 0.011 -9.447 1.00 97.88 88 ASP A C 1
ATOM 727 O O . ASP A 1 88 ? 4.828 -0.129 -10.456 1.00 97.88 88 ASP A O 1
ATOM 731 N N . LYS A 1 89 ? 4.207 1.113 -8.683 1.00 97.94 89 LYS A N 1
ATOM 732 C CA . LYS A 1 89 ? 5.116 2.240 -8.946 1.00 97.94 89 LYS A CA 1
ATOM 733 C C . LYS A 1 89 ? 6.574 1.779 -9.026 1.00 97.94 89 LYS A C 1
ATOM 735 O O . LYS A 1 89 ? 7.225 2.021 -10.037 1.00 97.94 89 LYS A O 1
ATOM 740 N N . ALA A 1 90 ? 7.060 1.067 -8.007 1.00 97.50 90 ALA A N 1
ATOM 741 C CA . ALA A 1 90 ? 8.437 0.574 -7.984 1.00 97.50 90 ALA A CA 1
ATOM 742 C C . ALA A 1 90 ? 8.735 -0.381 -9.156 1.00 97.50 90 ALA A C 1
ATOM 744 O O . ALA A 1 90 ? 9.828 -0.377 -9.719 1.00 97.50 90 ALA A O 1
ATOM 745 N N . ASN A 1 91 ? 7.755 -1.198 -9.556 1.00 97.81 91 ASN A N 1
ATOM 746 C CA . ASN A 1 91 ? 7.910 -2.078 -10.709 1.00 97.81 91 ASN A CA 1
ATOM 747 C C . ASN A 1 91 ? 7.987 -1.292 -12.027 1.00 97.81 91 ASN A C 1
ATOM 749 O O . ASN A 1 91 ? 8.820 -1.622 -12.867 1.00 97.81 91 ASN A O 1
ATOM 753 N N . ILE A 1 92 ? 7.162 -0.255 -12.201 1.00 97.31 92 ILE A N 1
ATOM 754 C CA . ILE A 1 92 ? 7.218 0.624 -13.378 1.00 97.31 92 ILE A CA 1
ATOM 755 C C . ILE A 1 92 ? 8.585 1.306 -13.456 1.00 97.31 92 ILE A C 1
ATOM 757 O O . ILE A 1 92 ? 9.222 1.242 -14.501 1.00 97.31 92 ILE A O 1
ATOM 761 N N . GLU A 1 93 ? 9.071 1.885 -12.358 1.00 96.88 93 GLU A N 1
ATOM 762 C CA . GLU A 1 93 ? 10.387 2.539 -12.305 1.00 96.88 93 GLU A CA 1
ATOM 763 C C . GLU A 1 93 ? 11.520 1.572 -12.681 1.00 96.88 93 GLU A C 1
ATOM 765 O O . GLU A 1 93 ? 12.375 1.901 -13.505 1.00 96.88 93 GLU A O 1
ATOM 770 N N . ARG A 1 94 ? 11.489 0.337 -12.162 1.00 96.62 94 ARG A N 1
ATOM 771 C CA . ARG A 1 94 ? 12.457 -0.707 -12.532 1.00 96.62 94 ARG A CA 1
ATOM 772 C C . ARG A 1 94 ? 12.397 -1.046 -14.022 1.00 96.62 94 ARG A C 1
ATOM 774 O O . ARG A 1 94 ? 13.438 -1.154 -14.665 1.00 96.62 94 ARG A O 1
ATOM 781 N N . VAL A 1 95 ? 11.195 -1.229 -14.569 1.00 96.75 95 VAL A N 1
ATOM 782 C CA . VAL A 1 95 ? 11.013 -1.553 -15.990 1.00 96.75 95 VAL A CA 1
ATOM 783 C C . VAL A 1 95 ? 11.510 -0.406 -16.867 1.00 96.75 95 VAL A C 1
ATOM 785 O O . VAL A 1 95 ? 12.218 -0.666 -17.833 1.00 96.75 95 VAL A O 1
ATOM 788 N N . VAL A 1 96 ? 11.221 0.850 -16.517 1.00 93.56 96 VAL A N 1
ATOM 789 C CA . VAL A 1 96 ? 11.737 2.022 -17.243 1.00 93.56 96 VAL A CA 1
ATOM 790 C C . VAL A 1 96 ? 13.267 2.024 -17.248 1.00 93.56 96 VAL A C 1
ATOM 792 O O . VAL A 1 96 ? 13.867 2.107 -18.317 1.00 93.56 96 VAL A O 1
ATOM 795 N N . ALA A 1 97 ? 13.907 1.804 -16.097 1.00 91.88 97 ALA A N 1
ATOM 796 C CA . ALA A 1 97 ? 15.366 1.735 -16.016 1.00 91.88 97 ALA A CA 1
ATOM 797 C C . ALA A 1 97 ? 15.963 0.590 -16.863 1.00 91.88 97 ALA A C 1
ATOM 799 O O . ALA A 1 97 ? 17.023 0.737 -17.475 1.00 91.88 97 ALA A O 1
ATOM 800 N N . GLU A 1 98 ? 15.295 -0.565 -16.928 1.00 93.62 98 GLU A N 1
ATOM 801 C CA . GLU A 1 98 ? 15.700 -1.669 -17.809 1.00 93.62 98 GLU A CA 1
ATOM 802 C C . GLU A 1 98 ? 15.551 -1.314 -19.295 1.00 93.62 98 GLU A C 1
ATOM 804 O O . GLU A 1 98 ? 16.398 -1.692 -20.111 1.00 93.62 98 GLU A O 1
ATOM 809 N N . TRP A 1 99 ? 14.495 -0.584 -19.657 1.00 93.81 99 TRP A N 1
ATOM 810 C CA . TRP A 1 99 ? 14.273 -0.112 -21.021 1.00 93.81 99 TRP A CA 1
ATOM 811 C C . TRP A 1 99 ? 15.313 0.925 -21.443 1.00 93.81 99 TRP A C 1
ATOM 813 O O . TRP A 1 99 ? 15.829 0.828 -22.557 1.00 93.81 99 TRP A O 1
ATOM 823 N N . ASP A 1 100 ? 15.696 1.844 -20.557 1.00 86.94 100 ASP A N 1
ATOM 824 C CA . ASP A 1 100 ? 16.754 2.818 -20.835 1.00 86.94 100 ASP A CA 1
ATOM 825 C C . ASP A 1 100 ? 18.103 2.139 -21.084 1.00 86.94 100 ASP A C 1
ATOM 827 O O . ASP A 1 100 ? 18.782 2.460 -22.063 1.00 86.94 100 ASP A O 1
ATOM 831 N N . LYS A 1 101 ? 18.454 1.118 -20.290 1.00 88.50 101 LYS A N 1
ATOM 832 C CA . LYS A 1 101 ? 19.660 0.306 -20.531 1.00 88.50 101 LYS A CA 1
ATOM 833 C C . LYS A 1 101 ? 19.630 -0.370 -21.901 1.00 88.50 101 LYS A C 1
ATOM 835 O O . LYS A 1 101 ? 20.612 -0.324 -22.638 1.00 88.50 101 LYS A O 1
ATOM 840 N N . LYS A 1 102 ? 18.496 -0.973 -22.277 1.00 91.75 102 LYS A N 1
ATOM 841 C CA . LYS A 1 102 ? 18.337 -1.612 -23.595 1.00 91.75 102 LYS A CA 1
ATOM 842 C C . LYS A 1 102 ? 18.418 -0.605 -24.740 1.00 91.75 102 LYS A C 1
ATOM 844 O O . LYS A 1 102 ? 19.031 -0.904 -25.762 1.00 91.75 102 LYS A O 1
ATOM 849 N N . LYS A 1 103 ? 17.836 0.585 -24.573 1.00 89.00 103 LYS A N 1
ATOM 850 C CA . LYS A 1 103 ? 17.917 1.681 -25.547 1.00 89.00 103 LYS A CA 1
ATOM 851 C C . LYS A 1 103 ? 19.365 2.128 -25.745 1.00 89.00 103 LYS A C 1
ATOM 853 O O . LYS A 1 103 ? 19.808 2.236 -26.885 1.00 89.00 103 LYS A O 1
ATOM 858 N N . GLN A 1 104 ? 20.098 2.362 -24.657 1.00 86.44 104 GLN A N 1
ATOM 859 C CA . GLN A 1 104 ? 21.511 2.749 -24.709 1.00 86.44 104 GLN A CA 1
ATOM 860 C C . GLN A 1 104 ? 22.359 1.679 -25.404 1.00 86.44 104 GLN A C 1
ATOM 862 O O . GLN A 1 104 ? 23.144 2.003 -26.291 1.00 86.44 104 GLN A O 1
ATOM 867 N N . GLU A 1 105 ? 22.146 0.405 -25.075 1.00 88.69 105 GLU A N 1
ATOM 868 C CA . GLU A 1 105 ? 22.868 -0.705 -25.700 1.00 88.69 105 GLU A CA 1
ATOM 869 C C . GLU A 1 105 ? 22.564 -0.827 -27.201 1.00 88.69 105 GLU A C 1
ATOM 871 O O . GLU A 1 105 ? 23.476 -0.959 -28.019 1.00 88.69 105 GLU A O 1
ATOM 876 N N . ALA A 1 106 ? 21.293 -0.712 -27.595 1.00 87.94 106 ALA A N 1
ATOM 877 C CA . ALA A 1 106 ? 20.902 -0.729 -29.002 1.00 87.94 106 ALA A CA 1
ATOM 878 C C . ALA A 1 106 ? 21.538 0.431 -29.787 1.00 87.94 106 ALA A C 1
ATOM 880 O O . ALA A 1 106 ? 22.056 0.225 -30.888 1.00 87.94 106 ALA A O 1
ATOM 881 N N . LEU A 1 107 ? 21.554 1.637 -29.207 1.00 88.00 107 LEU A N 1
ATOM 882 C CA . LEU A 1 107 ? 22.216 2.804 -29.795 1.00 88.00 107 LEU A CA 1
ATOM 883 C C . LEU A 1 107 ? 23.729 2.601 -29.908 1.00 88.00 107 LEU A C 1
ATOM 885 O O . LEU A 1 107 ? 24.302 2.916 -30.950 1.00 88.00 107 LEU A O 1
ATOM 889 N N . ARG A 1 108 ? 24.371 2.017 -28.890 1.00 84.62 108 ARG A N 1
ATOM 890 C CA . ARG A 1 108 ? 25.804 1.689 -28.901 1.00 84.62 108 ARG A CA 1
ATOM 891 C C . ARG A 1 108 ? 26.146 0.730 -30.040 1.00 84.62 108 ARG A C 1
ATOM 893 O O . ARG A 1 108 ? 27.080 0.985 -30.799 1.00 84.62 108 ARG A O 1
ATOM 900 N N . ILE A 1 109 ? 25.372 -0.346 -30.198 1.00 88.62 109 ILE A N 1
ATOM 901 C CA . ILE A 1 109 ? 25.558 -1.324 -31.279 1.00 88.62 109 ILE A CA 1
ATOM 902 C C . ILE A 1 109 ? 25.374 -0.658 -32.647 1.00 88.62 109 ILE A C 1
ATOM 904 O O . ILE A 1 109 ? 26.196 -0.857 -33.546 1.00 88.62 109 ILE A O 1
ATOM 908 N N . ALA A 1 110 ? 24.318 0.142 -32.816 1.00 89.75 110 ALA A N 1
ATOM 909 C CA . ALA A 1 110 ? 24.063 0.855 -34.063 1.00 89.75 110 ALA A CA 1
ATOM 910 C C . ALA A 1 110 ? 25.215 1.813 -34.402 1.00 89.75 110 ALA A C 1
ATOM 912 O O . ALA A 1 110 ? 25.738 1.775 -35.514 1.00 89.75 110 ALA A O 1
ATOM 913 N N . TRP A 1 111 ? 25.674 2.600 -33.428 1.00 88.56 111 TRP A N 1
ATOM 914 C CA . TRP A 1 111 ? 26.790 3.528 -33.593 1.00 88.56 111 TRP A CA 1
ATOM 915 C C . TRP A 1 111 ? 28.087 2.818 -33.990 1.00 88.56 111 TRP A C 1
ATOM 917 O O . TRP A 1 111 ? 28.765 3.260 -34.916 1.00 88.56 111 TRP A O 1
ATOM 927 N N . GLN A 1 112 ? 28.415 1.681 -33.365 1.00 88.00 112 GLN A N 1
ATOM 928 C CA . GLN A 1 112 ? 29.597 0.892 -33.734 1.00 88.00 112 GLN A CA 1
ATOM 929 C C . GLN A 1 112 ? 29.532 0.402 -35.187 1.00 88.00 112 GLN A C 1
ATOM 931 O O . GLN A 1 112 ? 30.523 0.489 -35.914 1.00 88.00 112 GLN A O 1
ATOM 936 N N . ARG A 1 113 ? 28.364 -0.078 -35.629 1.00 91.00 113 ARG A N 1
ATOM 937 C CA . ARG A 1 113 ? 28.157 -0.552 -37.008 1.00 91.00 113 ARG A CA 1
ATOM 938 C C . ARG A 1 113 ? 28.248 0.579 -38.028 1.00 91.00 113 ARG A C 1
ATOM 940 O O . ARG A 1 113 ? 28.905 0.417 -39.057 1.00 91.00 113 ARG A O 1
ATOM 947 N N . VAL A 1 114 ? 27.622 1.718 -37.731 1.00 91.44 114 VAL A N 1
ATOM 948 C CA . VAL A 1 114 ? 27.684 2.905 -38.590 1.00 91.44 114 VAL A CA 1
ATOM 949 C C . VAL A 1 114 ? 29.123 3.394 -38.693 1.00 91.44 114 VAL A C 1
ATOM 951 O O . VAL A 1 114 ? 29.589 3.608 -39.801 1.00 91.44 114 VAL A O 1
ATOM 954 N N . ASN A 1 115 ? 29.865 3.475 -37.585 1.00 89.88 115 ASN A N 1
ATOM 955 C CA . ASN A 1 115 ? 31.266 3.901 -37.603 1.00 89.88 115 ASN A CA 1
ATOM 956 C C . ASN A 1 115 ? 32.179 2.989 -38.415 1.00 89.88 115 ASN A C 1
ATOM 958 O O . ASN A 1 115 ? 33.045 3.488 -39.127 1.00 89.88 115 ASN A O 1
ATOM 962 N N . LYS A 1 116 ? 31.981 1.670 -38.331 1.00 89.38 116 LYS A N 1
ATOM 963 C CA . LYS A 1 116 ? 32.725 0.722 -39.162 1.00 89.38 116 LYS A CA 1
ATOM 964 C C . LYS A 1 116 ? 32.481 0.994 -40.649 1.00 89.38 116 LYS A C 1
ATOM 966 O O . LYS 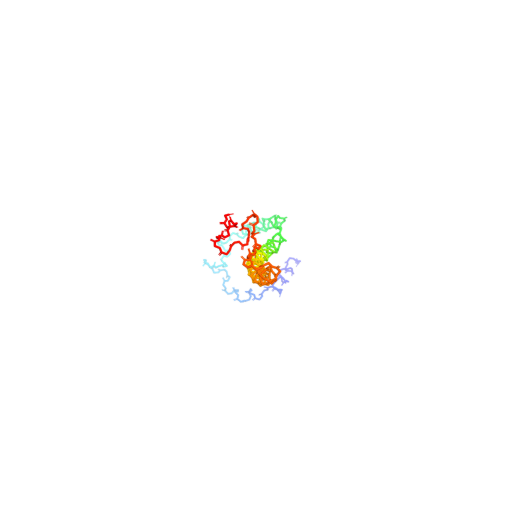A 1 116 ? 33.430 1.190 -41.398 1.00 89.38 116 LYS A O 1
ATOM 971 N N . SER A 1 117 ? 31.209 1.080 -41.037 1.00 90.12 117 SER A N 1
ATOM 972 C CA . SER A 1 117 ? 30.811 1.322 -42.431 1.00 90.12 117 SER A CA 1
ATOM 973 C C . SER A 1 117 ? 31.278 2.699 -42.920 1.00 90.12 117 SER A C 1
ATOM 975 O O . SER A 1 117 ? 31.705 2.858 -44.057 1.00 90.12 117 SER A O 1
ATOM 977 N N . PHE A 1 118 ? 31.228 3.703 -42.046 1.00 90.31 118 PHE A N 1
ATOM 978 C CA . PHE A 1 118 ? 31.679 5.059 -42.334 1.00 90.31 118 PHE A CA 1
ATOM 979 C C . PHE A 1 118 ? 33.186 5.089 -42.609 1.00 90.31 118 PHE A C 1
ATOM 981 O O . PHE A 1 118 ? 33.602 5.628 -43.629 1.00 90.31 118 PHE A O 1
ATOM 988 N N . GLY A 1 119 ? 33.995 4.437 -41.769 1.00 87.88 119 GLY A N 1
ATOM 989 C CA . GLY A 1 119 ? 35.430 4.287 -42.012 1.00 87.88 119 GLY A CA 1
ATOM 990 C C . GLY A 1 119 ? 35.729 3.592 -43.344 1.00 87.88 119 GLY A C 1
ATOM 991 O O . GLY A 1 119 ? 36.524 4.105 -44.126 1.00 87.88 119 GLY A O 1
ATOM 992 N N . GLU A 1 120 ? 35.039 2.485 -43.645 1.00 87.00 120 GLU A N 1
ATOM 993 C CA . GLU A 1 120 ? 35.192 1.735 -44.905 1.00 87.00 120 GLU A CA 1
ATOM 994 C C . GLU A 1 120 ? 34.889 2.596 -46.147 1.00 87.00 120 GLU A C 1
ATOM 996 O O . GLU A 1 120 ? 35.659 2.586 -47.113 1.00 87.00 120 GLU A O 1
ATOM 1001 N N . ILE A 1 121 ? 33.816 3.396 -46.116 1.00 89.00 121 ILE A N 1
ATOM 1002 C CA . ILE A 1 121 ? 33.465 4.322 -47.206 1.00 89.00 121 ILE A CA 1
ATOM 1003 C C . ILE A 1 121 ? 34.567 5.371 -47.403 1.00 89.00 121 ILE A C 1
ATOM 1005 O O . ILE A 1 121 ? 35.002 5.602 -48.531 1.00 89.00 121 ILE A O 1
ATOM 1009 N N . PHE A 1 122 ? 35.054 5.986 -46.321 1.00 87.62 122 PHE A N 1
ATOM 1010 C CA . PHE A 1 122 ? 36.087 7.022 -46.412 1.00 87.62 122 PHE A CA 1
ATOM 1011 C C . PHE A 1 122 ? 37.434 6.474 -46.878 1.00 87.62 122 PHE A C 1
ATOM 1013 O O . PHE A 1 122 ? 38.076 7.113 -47.705 1.00 87.62 122 PHE A O 1
ATOM 1020 N N . SER A 1 123 ? 37.835 5.285 -46.425 1.00 86.62 123 SER A N 1
ATOM 1021 C CA . SER A 1 123 ? 39.059 4.635 -46.903 1.00 86.62 123 SER A CA 1
ATOM 1022 C C . SER A 1 123 ? 38.970 4.210 -48.374 1.00 86.62 123 SER A C 1
ATOM 1024 O O . SER A 1 123 ? 39.995 4.160 -49.049 1.00 86.62 123 SER A O 1
ATOM 1026 N N . THR A 1 124 ? 37.762 3.941 -48.888 1.00 86.88 124 THR A N 1
ATOM 1027 C CA . THR A 1 124 ? 37.532 3.652 -50.317 1.00 86.88 124 THR A CA 1
ATOM 1028 C C . THR A 1 124 ? 37.611 4.918 -51.174 1.00 86.88 124 THR A C 1
ATOM 1030 O O . THR A 1 124 ? 38.134 4.883 -52.284 1.00 86.88 124 THR A O 1
ATOM 1033 N N . LEU A 1 125 ? 37.095 6.046 -50.675 1.00 88.12 125 LEU A N 1
ATOM 1034 C CA . LEU A 1 125 ? 37.091 7.320 -51.402 1.00 88.12 125 LEU A CA 1
ATOM 1035 C C . LEU A 1 125 ? 38.437 8.054 -51.331 1.00 88.12 125 LEU A C 1
ATOM 1037 O O . LEU A 1 125 ? 38.809 8.757 -52.268 1.00 88.12 125 LEU A O 1
ATOM 1041 N N . LEU A 1 126 ? 39.157 7.914 -50.217 1.00 86.81 126 LEU A N 1
ATOM 1042 C CA . LEU A 1 126 ? 40.411 8.600 -49.935 1.00 86.81 126 LEU A CA 1
ATOM 1043 C C . LEU A 1 126 ? 41.429 7.593 -49.389 1.00 86.81 126 LEU A C 1
ATOM 1045 O O . LEU A 1 126 ? 41.328 7.132 -48.250 1.00 86.81 126 LEU A O 1
ATOM 1049 N N . HIS A 1 127 ? 42.442 7.280 -50.199 1.00 81.75 127 HIS A N 1
ATOM 1050 C CA . HIS A 1 127 ? 43.546 6.414 -49.788 1.00 81.75 127 HIS A CA 1
ATOM 1051 C C . HIS A 1 127 ? 44.188 6.951 -48.494 1.00 81.75 127 HIS A C 1
ATOM 1053 O O . HIS A 1 127 ? 44.553 8.124 -48.419 1.00 81.75 127 HIS A O 1
ATOM 1059 N N . ASN A 1 128 ? 44.334 6.086 -47.485 1.00 76.25 128 ASN A N 1
ATOM 1060 C CA . ASN A 1 128 ? 44.889 6.388 -46.155 1.00 76.25 128 ASN A CA 1
ATOM 1061 C C . ASN A 1 128 ? 44.084 7.366 -45.269 1.00 76.25 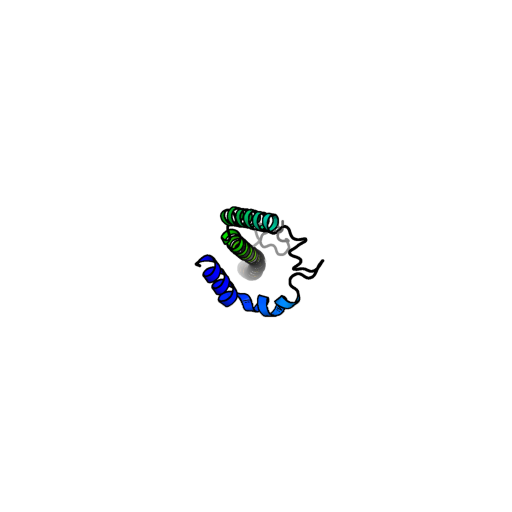128 ASN A C 1
ATOM 1063 O O . ASN A 1 128 ? 44.628 7.866 -44.284 1.00 76.25 128 ASN A O 1
ATOM 1067 N N . ALA A 1 129 ? 42.799 7.614 -45.546 1.00 78.19 129 ALA A N 1
ATOM 1068 C CA . ALA A 1 129 ? 41.933 8.387 -44.652 1.00 78.19 129 ALA A CA 1
ATOM 1069 C C . ALA A 1 129 ? 41.039 7.483 -43.778 1.00 78.19 129 ALA A C 1
ATOM 1071 O O . ALA A 1 129 ? 40.497 6.479 -44.244 1.00 78.19 129 ALA A O 1
ATOM 1072 N N . ASN A 1 130 ? 40.849 7.867 -42.510 1.00 76.00 130 ASN A N 1
ATOM 1073 C CA . ASN A 1 130 ? 39.915 7.234 -41.575 1.00 76.00 130 ASN A CA 1
ATOM 1074 C C . ASN A 1 130 ? 39.054 8.319 -40.917 1.00 76.00 130 ASN A C 1
ATOM 1076 O O . ASN A 1 130 ? 39.577 9.334 -40.458 1.00 76.00 130 ASN A O 1
ATOM 1080 N N . ALA A 1 131 ? 37.742 8.102 -40.872 1.00 82.06 131 ALA A N 1
ATOM 1081 C CA . ALA A 1 131 ? 36.788 9.013 -40.261 1.00 82.06 131 ALA A CA 1
ATOM 1082 C C . ALA A 1 131 ? 35.875 8.249 -39.294 1.00 82.06 131 ALA A C 1
ATOM 1084 O O . ALA A 1 131 ? 35.494 7.106 -39.543 1.00 82.06 131 ALA A O 1
ATOM 1085 N N . LYS A 1 132 ? 35.510 8.889 -38.179 1.00 83.38 132 LYS A N 1
ATOM 1086 C CA . LYS A 1 132 ? 34.679 8.294 -37.127 1.00 83.38 132 LYS A CA 1
ATOM 1087 C C . LYS A 1 132 ? 33.697 9.326 -36.587 1.00 83.38 132 LYS A C 1
ATOM 1089 O O . LYS A 1 132 ? 34.073 10.459 -36.297 1.00 83.38 132 LYS A O 1
ATOM 1094 N N . LEU A 1 133 ? 32.450 8.915 -36.397 1.00 82.38 133 LEU A N 1
ATOM 1095 C CA . LEU A 1 133 ? 31.444 9.673 -35.666 1.00 82.38 133 LEU A CA 1
ATOM 1096 C C . LEU A 1 133 ? 31.796 9.648 -34.182 1.00 82.38 133 LEU A C 1
ATOM 1098 O O . LEU A 1 133 ? 31.823 8.579 -33.569 1.00 82.38 133 LEU A O 1
ATOM 1102 N N . THR A 1 134 ? 32.027 10.821 -33.604 1.00 77.56 134 THR A N 1
ATOM 1103 C CA . THR A 1 134 ? 32.175 11.004 -32.157 1.00 77.56 134 THR A CA 1
ATOM 1104 C C . THR A 1 134 ? 30.952 11.710 -31.586 1.00 77.56 134 THR A C 1
ATOM 1106 O O . THR A 1 134 ? 30.261 12.445 -32.295 1.00 77.56 134 THR A O 1
ATOM 1109 N N . SER A 1 135 ? 30.655 11.476 -30.310 1.00 70.31 135 SER A N 1
ATOM 1110 C CA . SER A 1 135 ? 29.547 12.163 -29.652 1.00 70.31 135 SER A CA 1
ATOM 1111 C C . SER A 1 135 ? 29.997 13.543 -29.164 1.00 70.31 135 SER A C 1
ATOM 1113 O O . SER A 1 135 ? 30.983 13.655 -28.447 1.00 70.31 135 SER A O 1
ATOM 1115 N N . LEU A 1 136 ? 29.268 14.603 -29.530 1.00 68.88 136 LEU A N 1
ATOM 1116 C CA . LEU A 1 136 ? 29.606 15.977 -29.124 1.00 68.88 136 LEU A CA 1
ATOM 1117 C C . LEU A 1 136 ? 29.430 16.199 -27.607 1.00 68.88 136 LEU A C 1
ATOM 1119 O O . LEU A 1 136 ? 30.130 17.003 -27.001 1.00 68.88 136 LEU A O 1
ATOM 1123 N N . ASN A 1 137 ? 28.510 15.442 -26.997 1.00 62.19 137 ASN A N 1
ATOM 1124 C CA . ASN A 1 137 ? 28.056 15.634 -25.616 1.00 62.19 137 ASN A CA 1
ATOM 1125 C C . ASN A 1 137 ? 28.381 14.437 -24.696 1.00 62.19 137 ASN A C 1
ATOM 1127 O O . ASN A 1 137 ? 27.905 14.385 -23.565 1.00 62.19 137 ASN A O 1
ATOM 1131 N N . GLY A 1 138 ? 29.155 13.449 -25.163 1.00 56.97 138 GLY A N 1
ATOM 1132 C CA . GLY A 1 138 ? 29.587 12.295 -24.357 1.00 56.97 138 GLY A CA 1
ATOM 1133 C C . GLY A 1 138 ? 28.494 11.276 -24.001 1.00 56.97 138 GLY A C 1
ATOM 1134 O O . GLY A 1 138 ? 28.755 10.363 -23.227 1.00 56.97 138 GLY A O 1
ATOM 1135 N N . HIS A 1 139 ? 27.276 11.406 -24.538 1.00 54.72 139 HIS A N 1
ATOM 1136 C CA . HIS A 1 139 ? 26.135 10.537 -24.199 1.00 54.72 139 HIS A CA 1
ATOM 1137 C C . HIS A 1 139 ? 26.256 9.109 -24.786 1.00 54.72 139 HIS A C 1
ATOM 1139 O O . HIS A 1 139 ? 25.467 8.226 -24.452 1.00 54.72 139 HIS A O 1
ATOM 1145 N N . TYR A 1 140 ? 27.235 8.872 -25.666 1.00 55.84 140 TYR A N 1
ATOM 1146 C CA . TYR A 1 140 ? 27.420 7.595 -26.369 1.00 55.84 140 TYR A CA 1
ATOM 1147 C C . TYR A 1 140 ? 28.859 7.070 -26.307 1.00 55.84 140 TYR A C 1
ATOM 1149 O O . TYR A 1 140 ? 29.180 6.100 -26.995 1.00 55.84 140 TYR A O 1
ATOM 1157 N N . ASP A 1 141 ? 29.726 7.697 -25.504 1.00 52.09 141 ASP A N 1
ATOM 1158 C CA . ASP A 1 141 ? 31.078 7.184 -25.290 1.00 52.09 141 ASP A CA 1
ATOM 1159 C C . ASP A 1 141 ? 31.020 5.931 -24.418 1.00 52.09 141 ASP A C 1
ATOM 1161 O O . ASP A 1 141 ? 30.534 5.955 -23.289 1.00 52.09 141 ASP A O 1
ATOM 1165 N N . ALA A 1 142 ? 31.549 4.834 -24.959 1.00 52.22 142 ALA A N 1
ATOM 1166 C CA . ALA A 1 142 ? 31.576 3.517 -24.327 1.00 52.22 142 ALA A CA 1
ATOM 1167 C C . ALA A 1 142 ? 32.332 3.478 -22.981 1.00 52.22 142 ALA A C 1
ATOM 1169 O O . ALA A 1 142 ? 32.151 2.528 -22.226 1.00 52.22 142 ALA A O 1
ATOM 1170 N N . ASP A 1 143 ? 33.122 4.512 -22.670 1.00 49.28 143 ASP A N 1
ATOM 1171 C CA . ASP A 1 143 ? 33.999 4.573 -21.495 1.00 49.28 143 ASP A CA 1
ATOM 1172 C C . ASP A 1 143 ? 33.497 5.508 -20.379 1.00 49.28 143 ASP A C 1
ATOM 1174 O O . ASP A 1 143 ? 34.155 5.642 -19.345 1.00 49.28 143 ASP A O 1
ATOM 1178 N N . ARG A 1 144 ? 32.338 6.171 -20.535 1.00 48.00 144 ARG A N 1
ATOM 1179 C CA . ARG A 1 144 ? 31.827 7.100 -19.512 1.00 48.00 144 ARG A CA 1
ATOM 1180 C C . ARG A 1 144 ? 30.616 6.524 -18.786 1.00 48.00 144 ARG A C 1
ATOM 1182 O O . ARG A 1 144 ? 29.552 6.351 -19.371 1.00 48.00 144 ARG A O 1
ATOM 1189 N N . ALA A 1 145 ? 30.781 6.268 -17.486 1.00 46.09 145 ALA A N 1
ATOM 1190 C CA . ALA A 1 145 ? 29.687 5.880 -16.599 1.00 46.09 145 ALA A CA 1
ATOM 1191 C C . ALA A 1 145 ? 28.509 6.874 -16.710 1.00 46.09 145 ALA A C 1
ATOM 1193 O O . ALA A 1 145 ? 28.753 8.084 -16.827 1.00 46.09 145 ALA A O 1
ATOM 1194 N N . PRO A 1 146 ? 27.251 6.390 -16.680 1.00 48.00 146 PRO A N 1
ATOM 1195 C CA . PRO A 1 146 ? 26.075 7.243 -16.791 1.00 48.00 146 PRO A CA 1
ATOM 1196 C C . PRO A 1 146 ? 26.101 8.287 -15.674 1.00 48.00 146 PRO A C 1
ATOM 1198 O O . PRO A 1 146 ? 26.131 7.944 -14.494 1.00 48.00 146 PRO A O 1
ATOM 1201 N N . LYS A 1 147 ? 26.115 9.568 -16.056 1.00 51.12 147 LYS A N 1
ATOM 1202 C CA . LYS A 1 147 ? 26.147 10.701 -15.118 1.00 51.12 147 LYS A CA 1
ATOM 1203 C C . LYS A 1 147 ? 24.833 10.909 -14.361 1.00 51.12 147 LYS A C 1
ATOM 1205 O O . LYS A 1 147 ? 24.808 11.705 -13.432 1.00 51.12 147 LYS A O 1
ATOM 1210 N N . ASP A 1 148 ? 23.791 10.161 -14.715 1.00 46.47 148 ASP A N 1
ATOM 1211 C CA . ASP A 1 148 ? 22.421 10.419 -14.270 1.00 46.47 148 ASP A CA 1
ATOM 1212 C C . ASP A 1 148 ? 21.925 9.398 -13.225 1.00 46.47 148 ASP A C 1
ATOM 1214 O O . ASP A 1 148 ? 20.731 9.135 -13.114 1.00 46.47 148 ASP A O 1
ATOM 1218 N N . LEU A 1 149 ? 22.842 8.814 -12.442 1.00 39.06 149 LEU A N 1
ATOM 1219 C CA . LEU A 1 149 ? 22.517 8.176 -11.158 1.00 39.06 149 LEU A CA 1
ATOM 1220 C C . LEU A 1 149 ? 23.018 9.055 -9.997 1.00 39.06 149 LEU A C 1
ATOM 1222 O O . LEU A 1 149 ? 23.973 8.698 -9.307 1.00 39.06 149 LEU A O 1
ATOM 1226 N N . VAL A 1 150 ? 22.371 10.205 -9.794 1.00 36.50 150 VAL A N 1
ATOM 1227 C CA . VAL A 1 150 ? 22.293 10.908 -8.500 1.00 36.50 150 VAL A CA 1
ATOM 1228 C C . VAL A 1 150 ? 20.851 11.340 -8.291 1.00 36.50 150 VAL A C 1
ATOM 1230 O O . VAL A 1 150 ? 20.291 11.943 -9.233 1.00 36.50 150 VAL A O 1
#

Sequence (150 aa):
KESVRRRQLIIEKHGRWIEEEKDKFGTSGGQYDFASMNIAKMQKDAKDDKEKVTKMSKHVDERAMTLLEQKRAMYKQLLTKQKKVLKDKANIERVVAEWDKKKQEALRIAWQRVNKSFGEIFSTLLHNANAKLTSLNGHYDADRAPKDLV

Radius of gyration: 46.46 Å; chains: 1; bounding box: 106×41×107 Å

Secondary structure (DSSP, 8-state):
-HHHHHHHHHHHHHTHHHHHHGGGBT-TTSTB-TTTS-HHHHHHHHHHHHHHHHHHHTT--HHHHHHHHHHHHHHHHHHHHHHHHHHHHHHHHHHHHHHHHHHHHHHHHHHHHHHHHHHHHHHHHSTT-------TTSTT-TTS--TT--

pLDDT: mean 82.14, std 13.34, range [36.5, 98.25]

Foldseek 3Di:
DVVVVVVVVCCVVPVPVVVVCVVQACDVVGPRVPVPDPVVVVVVVVVVVVVVCVVVVVVDPPVVVVVVVVVVVVVVVVVVVVVVVVVVVVVVVVVVVVVVVVVLVVVLVVQVVVQVVQQVVCCVVDPPDGDHDDDPVCSNPPPDDDPPPD

InterPro domains:
  IPR027417 P-loop containing nucleoside triphosphate hydrolase [G3DSA:3.40.50.300] (73-147)
  IPR027417 P-loop containing nucleoside triphosphate hydrolase [SSF52540] (43-134)

Organism: NCBI:txid392030